Protein AF-A0A1H7W0N5-F1 (afdb_monomer_lite)

Foldseek 3Di:
DDPVVLVVLVVVLVVLVVCLVPDPDPVVNVVSVVVNVVSVVVNVD

Sequence (45 aa):
MSNLEILSLIEKLGQLFTDYKNCKDPKMKEQIYRDIQIIGKAIDV

Radius of gyration: 11.26 Å; chains: 1; bounding box: 26×12×30 Å

pLDDT: mean 94.96, std 6.72, range [59.03, 98.5]

Structure (mmCIF, N/CA/C/O backbone):
data_AF-A0A1H7W0N5-F1
#
_entry.id   AF-A0A1H7W0N5-F1
#
loop_
_atom_site.group_PDB
_atom_site.id
_atom_site.type_symbol
_atom_site.label_atom_id
_atom_site.label_alt_id
_atom_site.label_comp_id
_atom_site.label_asym_id
_atom_site.label_entity_id
_atom_site.label_seq_id
_atom_site.pdbx_PDB_ins_code
_atom_site.Cartn_x
_atom_site.Cartn_y
_atom_site.Cartn_z
_atom_site.occupancy
_atom_site.B_iso_or_equiv
_atom_site.auth_seq_id
_atom_site.auth_comp_id
_atom_site.auth_asym_id
_atom_site.auth_atom_id
_atom_site.pdbx_PDB_model_num
ATOM 1 N N . MET A 1 1 ? 10.044 7.023 -16.305 1.00 79.81 1 MET A N 1
ATOM 2 C CA . MET A 1 1 ? 10.602 6.528 -15.032 1.00 79.81 1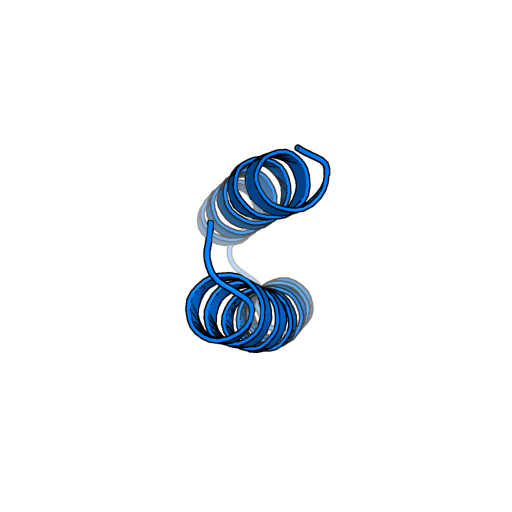 MET A CA 1
ATOM 3 C C . MET A 1 1 ? 11.672 5.498 -15.337 1.00 79.81 1 MET A C 1
ATOM 5 O O . MET A 1 1 ? 11.538 4.771 -16.312 1.00 79.81 1 MET A O 1
ATOM 9 N N . SER A 1 2 ? 12.736 5.458 -14.550 1.00 91.31 2 SER A N 1
ATOM 10 C CA . SER A 1 2 ? 13.741 4.400 -14.585 1.00 91.31 2 SER A CA 1
ATOM 11 C C . SER A 1 2 ? 13.265 3.170 -13.807 1.00 91.31 2 SER A C 1
ATOM 13 O O . SER A 1 2 ? 12.422 3.269 -12.916 1.00 91.31 2 SER A O 1
ATOM 15 N N . ASN A 1 3 ? 13.855 2.007 -14.089 1.00 91.75 3 ASN A N 1
ATOM 16 C CA . ASN A 1 3 ? 13.542 0.771 -13.363 1.00 91.75 3 ASN A CA 1
ATOM 17 C C . ASN A 1 3 ? 13.789 0.897 -11.847 1.00 91.75 3 ASN A C 1
ATOM 19 O O . ASN A 1 3 ? 13.063 0.300 -11.059 1.00 91.7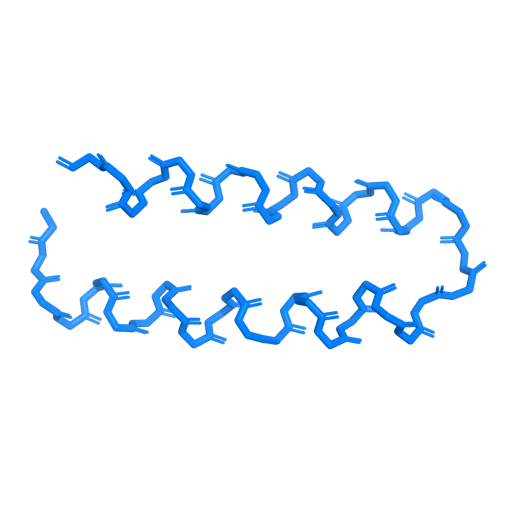5 3 ASN A O 1
ATOM 23 N N . LEU A 1 4 ? 14.786 1.689 -11.437 1.00 93.75 4 LEU A N 1
ATOM 24 C CA . LEU A 1 4 ? 15.090 1.937 -10.023 1.00 93.75 4 LEU A CA 1
ATOM 25 C C . LEU A 1 4 ? 13.986 2.747 -9.331 1.00 93.75 4 LEU A C 1
ATOM 27 O O . LEU A 1 4 ? 13.617 2.441 -8.200 1.00 93.75 4 LEU A O 1
ATOM 31 N N . GLU A 1 5 ? 13.429 3.747 -10.014 1.00 93.12 5 GLU A N 1
ATOM 32 C CA . GLU A 1 5 ? 12.309 4.534 -9.488 1.00 93.12 5 GLU A CA 1
ATOM 33 C C . GLU A 1 5 ? 11.049 3.674 -9.347 1.00 93.12 5 GLU A C 1
ATOM 35 O O . GLU A 1 5 ? 10.385 3.732 -8.315 1.00 93.12 5 GLU A O 1
ATOM 40 N N . ILE A 1 6 ? 10.760 2.816 -10.333 1.00 93.50 6 ILE A N 1
ATOM 41 C CA . ILE A 1 6 ? 9.622 1.885 -10.274 1.00 93.50 6 ILE A CA 1
ATOM 42 C C . ILE A 1 6 ? 9.770 0.929 -9.086 1.00 93.50 6 ILE A C 1
ATOM 44 O O . ILE A 1 6 ? 8.827 0.766 -8.314 1.00 93.50 6 ILE A O 1
ATOM 48 N N . LEU A 1 7 ? 10.954 0.339 -8.891 1.00 95.56 7 LEU A N 1
ATOM 49 C CA . LEU A 1 7 ? 11.218 -0.550 -7.754 1.00 95.56 7 LEU A CA 1
ATOM 50 C C . LEU A 1 7 ? 10.999 0.157 -6.411 1.00 95.56 7 LEU A C 1
ATOM 52 O O . LEU A 1 7 ? 10.325 -0.388 -5.540 1.00 95.56 7 LEU A O 1
ATOM 56 N N . SER A 1 8 ? 11.482 1.394 -6.268 1.00 95.50 8 SER A N 1
ATOM 57 C CA . SER A 1 8 ? 11.276 2.181 -5.047 1.00 95.50 8 SER A CA 1
ATOM 58 C C . SER A 1 8 ? 9.791 2.461 -4.771 1.00 95.50 8 SER A C 1
ATOM 60 O O . SER A 1 8 ? 9.341 2.404 -3.623 1.00 95.50 8 SER A O 1
ATOM 62 N N . LEU A 1 9 ? 8.994 2.715 -5.814 1.00 95.69 9 LEU A N 1
ATOM 63 C CA . LEU A 1 9 ? 7.549 2.902 -5.670 1.00 95.69 9 LEU A CA 1
ATOM 64 C C . LEU A 1 9 ? 6.829 1.600 -5.288 1.00 95.69 9 LEU A C 1
ATOM 66 O O . LEU A 1 9 ? 5.911 1.642 -4.467 1.00 95.69 9 LEU A O 1
ATOM 70 N N . ILE A 1 10 ? 7.259 0.450 -5.821 1.00 95.81 10 ILE A N 1
ATOM 71 C CA . ILE A 1 10 ? 6.727 -0.872 -5.448 1.00 95.81 10 ILE A CA 1
ATOM 72 C C . ILE A 1 10 ? 7.009 -1.172 -3.969 1.00 95.81 10 ILE A C 1
ATOM 74 O O . ILE A 1 10 ? 6.100 -1.579 -3.243 1.00 95.81 10 ILE A O 1
ATOM 78 N N . GLU A 1 11 ? 8.234 -0.931 -3.495 1.00 96.94 11 GLU A N 1
ATOM 79 C CA . GLU A 1 11 ? 8.595 -1.107 -2.080 1.00 96.94 11 GLU A CA 1
ATOM 80 C C . GLU A 1 11 ? 7.725 -0.231 -1.171 1.00 96.94 11 GLU A C 1
ATOM 82 O O . GLU A 1 11 ? 7.161 -0.702 -0.177 1.00 96.94 11 GLU A O 1
ATOM 87 N N . LYS A 1 12 ? 7.535 1.036 -1.554 1.00 96.94 12 LYS A N 1
ATOM 88 C CA . LYS A 1 12 ? 6.690 1.975 -0.812 1.00 96.94 12 LYS A CA 1
ATOM 89 C C . LYS A 1 12 ? 5.220 1.548 -0.788 1.00 96.94 12 LYS A C 1
ATOM 91 O O . LYS A 1 12 ? 4.572 1.677 0.250 1.00 96.94 12 LYS A O 1
ATOM 96 N N . LEU A 1 13 ? 4.692 1.005 -1.886 1.00 97.19 13 LEU A N 1
ATOM 97 C CA . LEU A 1 13 ? 3.349 0.414 -1.926 1.00 97.19 13 LEU A CA 1
ATOM 98 C C . LEU A 1 13 ? 3.208 -0.745 -0.941 1.00 97.19 13 LEU A C 1
ATOM 100 O O . LEU A 1 13 ? 2.219 -0.801 -0.210 1.00 97.19 13 LEU A O 1
ATOM 104 N N . GLY A 1 14 ? 4.198 -1.639 -0.880 1.00 97.56 14 GLY A N 1
ATOM 105 C CA . GLY A 1 14 ? 4.214 -2.741 0.084 1.00 97.56 14 GLY A CA 1
ATOM 106 C C . GLY A 1 14 ? 4.129 -2.256 1.535 1.00 97.56 14 GLY A C 1
ATOM 107 O O . GLY A 1 14 ? 3.346 -2.792 2.329 1.00 97.56 14 GLY A O 1
ATOM 108 N N . GLN A 1 15 ? 4.867 -1.191 1.868 1.00 98.25 15 GLN A N 1
ATOM 109 C CA . GLN A 1 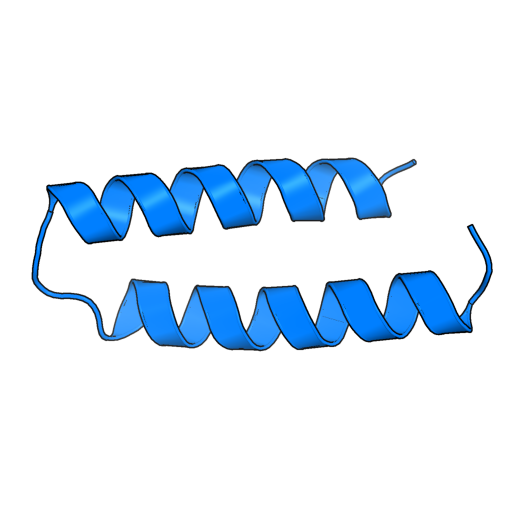15 ? 4.795 -0.566 3.189 1.00 98.25 15 GLN A CA 1
ATOM 110 C C . GLN A 1 15 ? 3.407 0.029 3.459 1.00 98.25 15 GLN A C 1
ATOM 112 O O . GLN A 1 15 ? 2.805 -0.267 4.489 1.00 98.25 15 GLN A O 1
ATOM 117 N N . LEU A 1 16 ? 2.844 0.787 2.515 1.00 98.31 16 LEU A N 1
ATOM 118 C CA . LEU A 1 16 ? 1.528 1.408 2.692 1.00 98.31 16 LEU A CA 1
ATOM 119 C C . LEU A 1 16 ? 0.402 0.381 2.854 1.00 98.31 16 LEU A C 1
ATOM 121 O O . LEU A 1 16 ? -0.501 0.592 3.660 1.00 98.31 16 LEU A O 1
ATOM 125 N N . PHE A 1 17 ? 0.444 -0.751 2.146 1.00 98.25 17 PHE A N 1
ATOM 126 C CA . PHE A 1 17 ? -0.522 -1.833 2.368 1.00 98.25 17 PHE A CA 1
ATOM 127 C C . PHE A 1 17 ? -0.407 -2.427 3.776 1.00 98.25 17 PHE A C 1
ATOM 129 O O . PHE A 1 17 ? -1.426 -2.730 4.408 1.00 98.25 17 PHE A O 1
ATOM 136 N N . THR A 1 18 ? 0.818 -2.564 4.286 1.00 98.44 18 THR A N 1
ATOM 137 C CA . THR A 1 18 ? 1.069 -3.005 5.664 1.00 98.44 18 THR A CA 1
ATOM 138 C C . THR A 1 18 ? 0.503 -2.000 6.667 1.00 98.44 18 THR A C 1
ATOM 140 O O . THR A 1 18 ? -0.223 -2.388 7.587 1.00 98.44 18 THR A O 1
ATOM 143 N N . ASP A 1 19 ? 0.746 -0.709 6.451 1.00 98.38 19 ASP A N 1
ATOM 144 C CA . ASP A 1 19 ? 0.234 0.367 7.301 1.00 98.38 19 ASP A CA 1
ATOM 145 C C . ASP A 1 19 ? -1.297 0.418 7.261 1.00 98.38 19 ASP A C 1
ATOM 147 O O . ASP A 1 19 ? -1.945 0.469 8.304 1.00 98.38 19 ASP A O 1
ATOM 151 N N . TYR A 1 20 ? -1.904 0.298 6.078 1.00 98.31 20 TYR A N 1
ATOM 152 C CA . TYR A 1 20 ? -3.357 0.268 5.894 1.00 98.31 20 TYR A CA 1
ATOM 153 C C . TYR A 1 20 ? -4.017 -0.888 6.655 1.00 98.31 20 TYR A C 1
ATOM 155 O O . TYR A 1 20 ? -5.070 -0.722 7.285 1.00 98.31 20 TYR A O 1
ATOM 163 N N . LYS A 1 21 ? -3.397 -2.075 6.606 1.00 98.12 21 LYS A N 1
ATOM 164 C CA . LYS A 1 21 ? -3.868 -3.267 7.319 1.00 98.12 21 LYS A CA 1
ATOM 165 C C . LYS A 1 21 ? -3.830 -3.061 8.834 1.00 98.12 21 LYS A C 1
ATOM 167 O O . LYS A 1 21 ? -4.769 -3.464 9.518 1.00 98.12 21 LYS A O 1
ATOM 172 N N . ASN A 1 22 ? -2.771 -2.435 9.342 1.00 98.12 22 ASN A N 1
ATOM 173 C CA . ASN A 1 22 ? -2.537 -2.270 10.777 1.00 98.12 22 ASN A CA 1
ATOM 174 C C . ASN A 1 22 ? -3.168 -0.994 11.366 1.00 98.12 22 ASN A C 1
ATOM 176 O O . ASN A 1 22 ? -3.310 -0.882 12.586 1.00 98.12 22 ASN A O 1
ATOM 180 N N . CYS A 1 23 ? -3.575 -0.038 10.526 1.00 98.06 23 CYS A N 1
ATOM 181 C CA . CYS A 1 23 ? -4.168 1.219 10.961 1.00 98.06 23 CYS A CA 1
ATOM 182 C C . CYS A 1 23 ? -5.598 1.024 11.489 1.00 98.06 23 CYS A C 1
ATOM 184 O O . CYS A 1 23 ? -6.472 0.475 10.808 1.00 98.06 23 CYS A O 1
ATOM 186 N N . LYS A 1 24 ? -5.835 1.512 12.712 1.00 97.69 24 LYS A N 1
ATOM 187 C CA . LYS A 1 24 ? -7.148 1.501 13.379 1.00 97.69 24 LYS A CA 1
ATOM 188 C C . LYS A 1 24 ? -7.889 2.836 13.281 1.00 97.69 24 LYS A C 1
ATOM 190 O O . LYS A 1 24 ? -9.103 2.846 13.449 1.00 97.69 24 LYS A O 1
ATOM 195 N N . ASP A 1 25 ? -7.179 3.936 13.029 1.00 98.31 25 ASP A N 1
ATOM 196 C CA . ASP A 1 25 ? -7.779 5.262 12.862 1.00 98.31 25 ASP A CA 1
ATOM 197 C C . ASP A 1 25 ? -8.422 5.363 11.466 1.00 98.31 25 ASP A C 1
ATOM 199 O O . ASP A 1 25 ? -7.709 5.254 10.466 1.00 98.31 25 ASP A O 1
ATOM 203 N N . PRO A 1 26 ? -9.747 5.578 11.361 1.00 97.25 26 PRO A N 1
ATOM 204 C CA . PRO A 1 26 ? -10.431 5.633 10.071 1.00 97.25 26 PRO A CA 1
ATOM 205 C C . PRO A 1 26 ? -9.947 6.756 9.146 1.00 97.25 26 PRO A C 1
ATOM 207 O O . PRO A 1 26 ? -9.851 6.539 7.940 1.00 97.25 26 PRO A O 1
ATOM 210 N N . LYS A 1 27 ? -9.614 7.937 9.686 1.00 97.94 27 LYS A N 1
ATOM 211 C CA . LYS A 1 27 ? -9.151 9.080 8.883 1.00 97.94 27 LYS A CA 1
ATOM 212 C C . LYS A 1 27 ? -7.754 8.816 8.342 1.00 97.94 27 LYS A C 1
ATOM 214 O O . LYS A 1 27 ? -7.492 9.037 7.162 1.00 97.94 27 LYS A O 1
ATOM 219 N N . MET A 1 28 ? -6.870 8.296 9.192 1.00 98.06 28 MET A N 1
ATOM 220 C CA . MET A 1 28 ? -5.521 7.922 8.770 1.00 98.06 28 MET A CA 1
ATOM 221 C C . MET A 1 28 ? -5.567 6.782 7.745 1.00 98.06 28 MET A C 1
ATOM 223 O O . MET A 1 28 ? -4.858 6.811 6.745 1.00 98.06 28 MET A O 1
ATOM 227 N N . LYS A 1 29 ? -6.453 5.804 7.946 1.00 98.06 29 LYS A N 1
ATOM 228 C CA . LYS A 1 29 ? -6.655 4.689 7.020 1.00 98.06 29 LYS A CA 1
ATOM 229 C C . LYS A 1 29 ? -7.140 5.151 5.645 1.00 98.06 29 LYS A C 1
ATOM 231 O O . LYS A 1 29 ? -6.672 4.629 4.634 1.00 98.06 29 LYS A O 1
ATOM 236 N N . GLU A 1 30 ? -8.032 6.139 5.591 1.00 98.38 30 GLU A N 1
ATOM 237 C CA . GLU A 1 30 ? -8.448 6.763 4.332 1.00 98.38 30 GLU A CA 1
ATOM 238 C C . GLU A 1 30 ? -7.284 7.489 3.643 1.00 98.38 30 GLU A C 1
ATOM 240 O O . GLU A 1 30 ? -7.104 7.338 2.435 1.00 98.38 30 GLU A O 1
ATOM 245 N N . GLN A 1 31 ? -6.456 8.218 4.398 1.00 98.44 31 GLN A N 1
ATOM 246 C CA . GLN A 1 31 ? -5.280 8.887 3.841 1.00 98.44 31 GLN A CA 1
ATOM 247 C C . GLN A 1 31 ? -4.289 7.881 3.237 1.00 98.44 31 GLN A C 1
ATOM 249 O O . GLN A 1 31 ? -3.897 8.035 2.083 1.00 98.44 31 GLN A O 1
ATOM 254 N N . ILE A 1 32 ? -3.969 6.804 3.960 1.00 98.50 32 ILE A N 1
ATOM 255 C CA . ILE A 1 32 ? -3.086 5.736 3.466 1.00 98.50 32 ILE A CA 1
ATOM 256 C C . ILE A 1 32 ? -3.659 5.112 2.184 1.00 98.50 32 ILE A C 1
ATOM 258 O O . ILE A 1 32 ? -2.926 4.855 1.232 1.00 98.50 32 ILE A O 1
ATOM 262 N N . TYR A 1 33 ? -4.976 4.893 2.120 1.00 98.25 33 TYR A N 1
ATOM 263 C CA . TYR A 1 33 ? -5.619 4.364 0.916 1.00 98.25 33 TYR A CA 1
ATOM 264 C C . TYR A 1 33 ? -5.496 5.308 -0.286 1.00 98.25 33 TYR A C 1
ATOM 266 O O . TYR A 1 33 ? -5.219 4.852 -1.396 1.00 98.25 33 TYR A O 1
ATOM 274 N N . ARG A 1 34 ? -5.654 6.621 -0.079 1.00 98.31 34 ARG A N 1
ATOM 275 C CA . ARG A 1 34 ? -5.441 7.623 -1.137 1.00 98.31 34 ARG A CA 1
ATOM 276 C C . ARG A 1 34 ? -3.995 7.605 -1.631 1.00 98.31 34 ARG A C 1
ATOM 278 O O . ARG A 1 34 ? -3.774 7.635 -2.839 1.00 98.31 34 ARG A O 1
ATOM 285 N N . ASP A 1 35 ? -3.029 7.478 -0.726 1.00 98.00 35 ASP A N 1
ATOM 286 C CA . ASP A 1 35 ? -1.610 7.397 -1.083 1.00 98.00 35 ASP A CA 1
ATOM 287 C C . ASP A 1 35 ? -1.307 6.133 -1.908 1.00 98.00 35 ASP A C 1
ATOM 289 O O . ASP A 1 35 ? -0.627 6.215 -2.933 1.00 98.00 35 ASP A O 1
ATOM 293 N 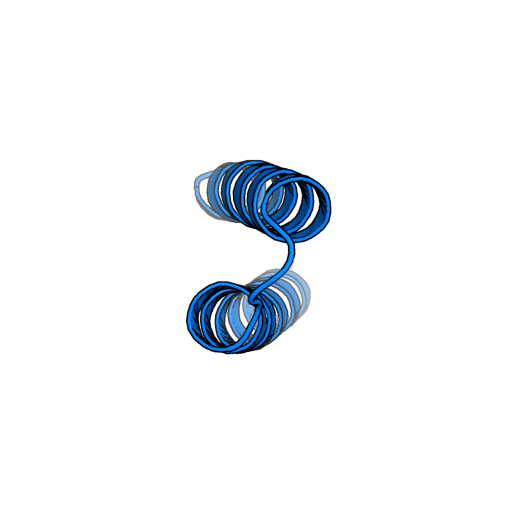N . ILE A 1 36 ? -1.887 4.981 -1.539 1.00 98.12 36 ILE A N 1
ATOM 294 C CA . ILE A 1 36 ? -1.822 3.737 -2.329 1.00 98.12 36 ILE A CA 1
ATOM 295 C C . ILE A 1 36 ? -2.359 3.968 -3.746 1.00 98.12 36 ILE A C 1
ATOM 297 O O . ILE A 1 36 ? -1.722 3.561 -4.716 1.00 98.12 36 ILE A O 1
ATOM 301 N N . GLN A 1 37 ? -3.508 4.636 -3.890 1.00 97.69 37 GLN A N 1
ATOM 302 C CA . GLN A 1 37 ? -4.097 4.918 -5.203 1.00 97.69 37 GLN A CA 1
ATOM 303 C C . GLN A 1 37 ? -3.216 5.838 -6.056 1.00 97.69 37 GLN A C 1
ATOM 305 O O . GLN A 1 37 ? -3.099 5.617 -7.260 1.00 97.69 37 GLN A O 1
ATOM 310 N N . ILE A 1 38 ? -2.606 6.864 -5.457 1.00 96.81 38 ILE A N 1
ATOM 311 C CA . ILE A 1 38 ? -1.721 7.797 -6.167 1.00 96.81 38 ILE A CA 1
ATOM 312 C C . ILE A 1 38 ? -0.476 7.065 -6.672 1.00 96.81 38 ILE A C 1
ATOM 314 O O . ILE A 1 38 ? -0.128 7.191 -7.845 1.00 96.81 38 ILE A O 1
ATOM 318 N N . ILE A 1 39 ? 0.169 6.270 -5.815 1.00 95.38 39 ILE A N 1
ATOM 319 C CA . ILE A 1 39 ? 1.388 5.545 -6.191 1.00 95.38 39 ILE A CA 1
ATOM 320 C C . ILE A 1 39 ? 1.076 4.432 -7.193 1.00 95.38 39 ILE A C 1
ATOM 322 O O . ILE A 1 39 ? 1.798 4.289 -8.175 1.00 95.38 39 ILE A O 1
ATOM 326 N N . GLY A 1 40 ? -0.019 3.690 -7.005 1.00 94.00 40 GLY A N 1
ATOM 327 C CA . GLY A 1 40 ? -0.451 2.665 -7.957 1.00 94.00 40 GLY A CA 1
ATOM 328 C C . GLY A 1 40 ? -0.668 3.240 -9.357 1.00 94.00 40 GLY A C 1
ATOM 329 O O . GLY A 1 40 ? -0.165 2.687 -10.329 1.00 94.00 40 GLY A O 1
ATOM 330 N N . LYS A 1 41 ? -1.319 4.407 -9.452 1.00 94.00 41 LYS A N 1
ATOM 331 C CA . LYS A 1 41 ? -1.482 5.123 -10.724 1.00 94.00 41 LYS A CA 1
ATOM 332 C C . LYS A 1 41 ? -0.168 5.599 -11.321 1.00 94.00 41 LYS A C 1
ATOM 334 O O . LYS A 1 41 ? -0.102 5.686 -12.531 1.00 94.00 41 LYS A O 1
ATOM 339 N N . ALA A 1 42 ? 0.833 5.941 -10.510 1.00 90.88 42 ALA A N 1
ATOM 340 C CA . ALA A 1 42 ? 2.135 6.373 -11.011 1.00 90.88 42 ALA A CA 1
ATOM 341 C C . ALA A 1 42 ? 2.938 5.216 -11.628 1.00 90.88 42 ALA A C 1
ATOM 343 O O . ALA A 1 42 ? 3.709 5.454 -12.548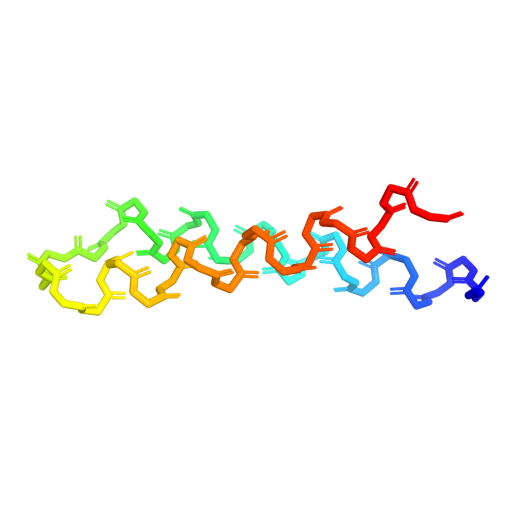 1.00 90.88 42 ALA A O 1
ATOM 344 N N . ILE A 1 43 ? 2.760 3.986 -11.135 1.00 89.75 43 ILE A N 1
ATOM 345 C CA . ILE A 1 43 ? 3.446 2.791 -11.657 1.00 89.75 43 ILE A CA 1
ATOM 346 C C . ILE A 1 43 ? 2.793 2.260 -12.939 1.00 89.75 43 ILE A C 1
ATOM 348 O O . ILE A 1 43 ? 3.488 1.696 -13.776 1.00 89.75 43 ILE A O 1
ATOM 352 N N . ASP A 1 44 ? 1.479 2.426 -13.090 1.00 81.81 44 ASP A N 1
ATOM 353 C CA . ASP A 1 44 ? 0.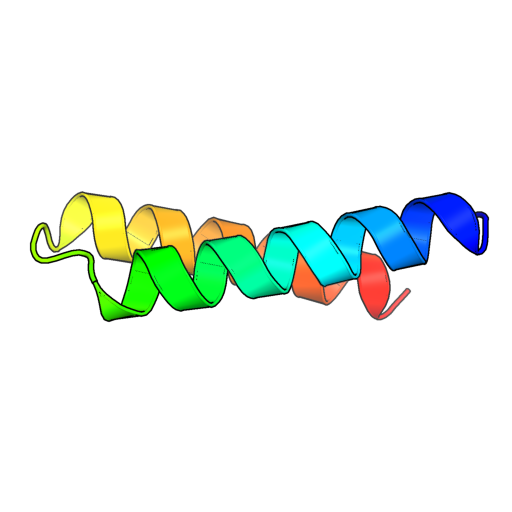711 1.968 -14.261 1.00 81.81 44 ASP A CA 1
ATOM 354 C C . ASP A 1 44 ? 0.950 2.817 -15.538 1.00 81.81 44 ASP A C 1
ATOM 356 O O . ASP A 1 44 ? 0.333 2.559 -16.569 1.00 81.81 44 ASP A O 1
ATOM 360 N N . VAL A 1 45 ? 1.823 3.838 -15.479 1.00 59.03 45 VAL A N 1
ATOM 361 C CA . VAL A 1 45 ? 2.180 4.752 -16.593 1.00 59.03 45 VAL A CA 1
ATOM 362 C C . VAL A 1 45 ? 3.511 4.369 -17.224 1.00 59.03 45 VAL A C 1
ATOM 364 O O . VAL A 1 45 ? 3.579 4.370 -18.474 1.00 59.03 45 VAL A O 1
#

Organism: NCBI:txid930146

Secondary structure (DSSP, 8-state):
--HHHHHHHHHHHHHHHHHHHH---HHHHHHHHHHHHHHHHHHT-